Protein AF-A0A2H6N388-F1 (afdb_monomer_lite)

Secondary structure (DSSP, 8-state):
--HHHHHHHHT-GGGHHHHHHHHHHHHHHSTTT-GGGHHHHHHHHHHHHHTT-S-HHHHHHHHHHHHHHHTTS-HHHHHHHHHHHHHHHHHHHHHHHHSPP-HHHHHHHHHHH-

pLDDT: mean 94.62, std 5.06, range [66.75, 98.75]

Sequence (114 aa):
NVLPLVLQALGNPELSISSVSTLKKICRECKYDLPPYAANIVAVSQEVLMKQIHKTSQCMWLMQALGFLLSALQVEEILKNLHSLITPYIQQLEKLADETPNPSNKLAIIHILG

Structure (mmCIF, N/CA/C/O backbone):
data_AF-A0A2H6N388-F1
#
_entry.id   AF-A0A2H6N388-F1
#
loop_
_atom_site.group_PDB
_atom_site.id
_atom_site.type_symbol
_atom_site.label_atom_id
_atom_site.label_alt_id
_atom_site.label_comp_id
_atom_site.label_asym_id
_atom_site.label_entity_id
_atom_site.label_seq_id
_atom_site.pdbx_PDB_ins_code
_atom_site.Cartn_x
_atom_site.Cartn_y
_atom_site.Cartn_z
_atom_site.occupancy
_atom_site.B_iso_or_equiv
_atom_site.auth_seq_id
_atom_site.auth_comp_id
_atom_site.auth_asym_id
_atom_site.auth_atom_id
_atom_site.pdbx_PDB_model_num
ATOM 1 N N . ASN A 1 1 ? 19.813 1.716 -8.972 1.00 66.75 1 ASN A N 1
ATOM 2 C CA . ASN A 1 1 ? 18.338 1.767 -8.891 1.00 66.75 1 ASN A CA 1
ATOM 3 C C . ASN A 1 1 ? 17.957 2.023 -7.433 1.00 66.75 1 ASN A C 1
ATOM 5 O O . ASN A 1 1 ? 18.470 1.310 -6.581 1.00 66.75 1 ASN A O 1
ATOM 9 N N . VAL A 1 2 ? 17.177 3.066 -7.126 1.00 91.62 2 VAL A N 1
ATOM 10 C CA . VAL A 1 2 ? 16.915 3.533 -5.739 1.00 91.62 2 VAL A CA 1
ATOM 11 C C . VAL A 1 2 ? 15.742 2.818 -5.058 1.00 91.62 2 VAL A C 1
ATOM 13 O O . VAL A 1 2 ? 15.600 2.883 -3.840 1.00 91.62 2 VAL A O 1
ATOM 16 N N . LEU A 1 3 ? 14.914 2.118 -5.839 1.00 95.50 3 LEU A N 1
ATOM 17 C CA . LEU A 1 3 ? 13.663 1.520 -5.377 1.00 95.50 3 LEU A CA 1
ATOM 18 C C . LEU A 1 3 ? 13.818 0.553 -4.183 1.00 95.50 3 LEU A C 1
ATOM 20 O O . LEU A 1 3 ? 13.042 0.701 -3.241 1.00 95.50 3 LEU A O 1
ATOM 24 N N . PRO A 1 4 ? 14.804 -0.371 -4.132 1.00 96.62 4 PRO A N 1
ATOM 25 C CA . PRO A 1 4 ? 14.943 -1.282 -2.991 1.00 96.62 4 PRO A CA 1
ATOM 26 C C . PRO A 1 4 ? 15.152 -0.559 -1.654 1.00 96.62 4 PRO A C 1
ATOM 28 O O . PRO A 1 4 ? 14.565 -0.948 -0.650 1.00 96.62 4 PRO A O 1
ATOM 31 N N . LEU A 1 5 ? 15.928 0.532 -1.652 1.00 97.50 5 LEU A N 1
ATOM 32 C CA . LEU A 1 5 ? 16.177 1.337 -0.452 1.00 97.50 5 LEU A CA 1
ATOM 33 C C . LEU A 1 5 ? 14.905 2.050 0.018 1.00 97.50 5 LEU A C 1
ATOM 35 O O . LEU A 1 5 ? 14.630 2.105 1.213 1.00 97.50 5 LEU A O 1
ATOM 39 N N . VAL A 1 6 ? 14.108 2.567 -0.923 1.00 98.19 6 VAL A N 1
ATOM 40 C CA . VAL A 1 6 ? 12.827 3.218 -0.612 1.00 98.19 6 VAL A CA 1
ATOM 41 C C . VAL A 1 6 ? 11.832 2.210 -0.036 1.00 98.19 6 VAL A C 1
ATOM 43 O O . VAL A 1 6 ? 11.175 2.516 0.956 1.00 98.19 6 VAL A O 1
ATOM 46 N N . LEU A 1 7 ? 11.748 1.005 -0.611 1.00 97.88 7 LEU A N 1
ATOM 47 C CA . LEU A 1 7 ? 10.867 -0.056 -0.114 1.00 97.88 7 LEU A CA 1
ATOM 48 C C . LEU A 1 7 ? 11.291 -0.552 1.273 1.00 97.88 7 LEU A C 1
ATOM 50 O O . LEU A 1 7 ? 10.439 -0.724 2.138 1.00 97.88 7 LEU A O 1
ATOM 54 N N . GLN A 1 8 ? 12.593 -0.698 1.526 1.00 97.50 8 GLN A N 1
ATOM 55 C CA . GLN A 1 8 ? 13.100 -1.028 2.859 1.00 97.50 8 GLN A CA 1
ATOM 56 C C . GLN A 1 8 ? 12.764 0.070 3.883 1.00 97.50 8 GLN A C 1
ATOM 58 O O . GLN A 1 8 ? 12.317 -0.227 4.989 1.00 97.50 8 GLN A O 1
ATOM 63 N N . ALA A 1 9 ? 12.937 1.344 3.514 1.00 97.88 9 ALA A N 1
ATOM 64 C CA . ALA A 1 9 ? 12.624 2.481 4.380 1.00 97.88 9 ALA A CA 1
ATOM 65 C C . ALA A 1 9 ? 11.119 2.638 4.662 1.00 97.88 9 ALA A C 1
ATOM 67 O O . ALA A 1 9 ? 10.750 3.278 5.647 1.00 97.88 9 ALA A O 1
ATOM 68 N N . LEU A 1 10 ? 10.246 2.056 3.832 1.00 97.75 10 LEU A N 1
ATOM 69 C CA . LEU A 1 10 ? 8.794 2.077 4.028 1.00 97.75 10 LEU A CA 1
ATOM 70 C C . LEU A 1 10 ? 8.376 1.355 5.320 1.00 97.75 10 LEU A C 1
ATOM 72 O O . LEU A 1 10 ? 7.411 1.747 5.965 1.00 97.75 10 LEU A O 1
ATOM 76 N N . GLY A 1 11 ? 9.147 0.352 5.748 1.00 96.88 11 GLY A N 1
ATOM 77 C CA . GLY A 1 11 ? 8.926 -0.351 7.013 1.00 96.88 11 GLY A CA 1
ATOM 78 C C . GLY A 1 11 ? 9.352 0.424 8.266 1.00 96.88 11 GLY A C 1
ATOM 79 O O . GLY A 1 11 ? 9.107 -0.052 9.372 1.00 96.88 11 GLY A O 1
ATOM 80 N N . ASN A 1 12 ? 9.989 1.594 8.128 1.00 97.31 12 ASN A N 1
ATOM 81 C CA . ASN A 1 12 ? 10.449 2.394 9.262 1.00 97.31 12 ASN A CA 1
ATOM 82 C C . ASN A 1 12 ? 9.488 3.578 9.533 1.00 97.31 12 ASN A C 1
ATOM 84 O O . ASN A 1 12 ? 9.399 4.488 8.701 1.00 97.31 12 ASN A O 1
ATOM 88 N N . PRO A 1 13 ? 8.803 3.627 10.696 1.00 96.31 13 PRO A N 1
ATOM 89 C CA . PRO A 1 13 ? 7.882 4.716 11.027 1.00 96.31 13 PRO A CA 1
ATOM 90 C C . PRO A 1 13 ? 8.570 6.087 11.133 1.00 96.31 13 PRO A C 1
ATOM 92 O O . PRO A 1 13 ? 7.954 7.097 10.793 1.00 96.31 13 PRO A O 1
ATOM 95 N N . GLU A 1 14 ? 9.850 6.145 11.519 1.00 97.69 14 GLU A N 1
ATOM 96 C CA . GLU A 1 14 ? 10.625 7.395 11.596 1.00 97.69 14 GLU A CA 1
ATOM 97 C C . GLU A 1 14 ? 10.877 8.008 10.212 1.00 97.69 14 GLU A C 1
ATOM 99 O O . GLU A 1 14 ? 11.037 9.221 10.076 1.00 97.69 14 GLU A O 1
ATOM 104 N N . LEU A 1 15 ? 10.859 7.179 9.164 1.00 98.00 15 LEU A N 1
ATOM 105 C CA . LEU A 1 15 ? 11.054 7.593 7.775 1.00 98.00 15 LEU A CA 1
ATOM 106 C C . LEU A 1 15 ? 9.737 7.705 6.997 1.00 98.00 15 LEU A C 1
ATOM 108 O O . LEU A 1 15 ? 9.767 7.975 5.802 1.00 98.00 15 LEU A O 1
ATOM 112 N N . SER A 1 16 ? 8.582 7.547 7.651 1.00 97.81 16 SER A N 1
ATOM 113 C CA . SER A 1 16 ? 7.261 7.465 7.008 1.00 97.81 16 SER A CA 1
ATOM 114 C C . SER A 1 16 ? 6.999 8.569 5.971 1.00 97.81 16 SER A C 1
ATOM 116 O O . SER A 1 16 ? 6.633 8.288 4.831 1.00 97.81 16 SER A O 1
ATOM 118 N N . ILE A 1 17 ? 7.226 9.840 6.320 1.00 98.12 17 ILE A N 1
ATOM 119 C CA . ILE A 1 17 ? 6.978 10.963 5.400 1.00 98.12 17 ILE A CA 1
ATOM 120 C C . ILE A 1 17 ? 7.921 10.906 4.192 1.00 98.12 17 ILE A C 1
ATOM 122 O O . ILE A 1 17 ? 7.481 11.082 3.051 1.00 98.12 17 ILE A O 1
ATOM 126 N N . SER A 1 18 ? 9.217 10.691 4.422 1.00 98.06 18 SER A N 1
ATOM 127 C CA . SER A 1 18 ? 10.229 10.736 3.366 1.00 98.06 18 SER A CA 1
ATOM 128 C C . SER A 1 18 ? 10.134 9.522 2.442 1.00 98.06 18 SER A C 1
ATOM 130 O O . SER A 1 18 ? 10.166 9.699 1.223 1.00 98.06 18 SER A O 1
ATOM 132 N N . SER A 1 19 ? 9.937 8.317 2.980 1.00 98.25 19 SER A N 1
ATOM 133 C CA . SER A 1 19 ? 9.813 7.082 2.199 1.00 98.25 19 SER A CA 1
ATOM 134 C C . SER A 1 19 ? 8.532 7.068 1.362 1.00 98.25 19 SER A C 1
ATOM 136 O O . SER A 1 19 ? 8.607 6.883 0.147 1.00 98.25 19 SER A O 1
ATOM 138 N N . VAL A 1 20 ? 7.373 7.377 1.955 1.00 98.56 20 VAL A N 1
ATOM 139 C CA . VAL A 1 20 ? 6.082 7.374 1.245 1.00 98.56 20 VAL A CA 1
ATOM 140 C C . VAL A 1 20 ? 6.025 8.463 0.174 1.00 98.56 20 VAL A C 1
ATOM 142 O O . VAL A 1 20 ? 5.600 8.204 -0.953 1.00 98.56 20 VAL A O 1
ATOM 145 N N . SER A 1 21 ? 6.470 9.688 0.480 1.00 98.25 21 SER A N 1
ATOM 146 C CA . SER A 1 21 ? 6.465 10.774 -0.514 1.00 98.25 21 SER A CA 1
ATOM 147 C C . SER A 1 21 ? 7.425 10.500 -1.676 1.00 98.25 21 SER A C 1
ATOM 149 O O . SER A 1 21 ? 7.100 10.817 -2.824 1.00 98.25 21 SER A O 1
ATOM 151 N N . THR A 1 22 ? 8.571 9.868 -1.407 1.00 98.56 22 THR A N 1
ATOM 152 C CA . THR A 1 22 ? 9.523 9.444 -2.442 1.00 98.56 22 THR A CA 1
ATOM 153 C C . THR A 1 22 ? 8.939 8.328 -3.299 1.00 98.56 22 THR A C 1
ATOM 155 O O . THR A 1 22 ? 8.958 8.440 -4.525 1.00 98.56 22 THR A O 1
ATOM 158 N N . LEU A 1 23 ? 8.346 7.299 -2.684 1.00 98.69 23 LEU A N 1
ATOM 159 C CA . LEU A 1 23 ? 7.684 6.213 -3.407 1.00 98.69 23 LEU A CA 1
ATOM 160 C C . LEU A 1 23 ? 6.556 6.742 -4.297 1.00 98.69 23 LEU A C 1
ATOM 162 O O . LEU A 1 23 ? 6.473 6.368 -5.464 1.00 98.69 23 LEU A O 1
ATOM 166 N N . LYS A 1 24 ? 5.739 7.671 -3.790 1.00 98.75 24 LYS A N 1
ATOM 167 C CA . LYS A 1 24 ? 4.683 8.331 -4.567 1.00 98.75 24 LYS A CA 1
ATOM 168 C C . LYS A 1 24 ? 5.233 9.074 -5.783 1.00 98.75 24 LYS A C 1
ATOM 170 O O . LYS A 1 24 ? 4.647 8.969 -6.858 1.00 98.75 24 LYS A O 1
ATOM 175 N N . LYS A 1 25 ? 6.342 9.812 -5.641 1.00 98.50 25 LYS A N 1
ATOM 176 C CA . LYS A 1 25 ? 6.998 10.487 -6.776 1.00 98.50 25 LYS A CA 1
ATOM 177 C C . LYS A 1 25 ? 7.499 9.473 -7.801 1.00 98.50 25 LYS A C 1
ATOM 179 O O . LYS A 1 25 ? 7.171 9.613 -8.969 1.00 98.50 25 LYS A O 1
ATOM 184 N N . ILE A 1 26 ? 8.207 8.429 -7.368 1.00 98.44 26 ILE A N 1
ATOM 185 C CA . ILE A 1 26 ? 8.689 7.362 -8.259 1.00 98.44 26 ILE A CA 1
ATOM 186 C C . ILE A 1 26 ? 7.517 6.723 -9.013 1.00 98.44 26 ILE A C 1
ATOM 188 O O . ILE A 1 26 ? 7.555 6.636 -10.236 1.00 98.44 26 ILE A O 1
ATOM 192 N N . CYS A 1 27 ? 6.446 6.350 -8.306 1.00 98.38 27 CYS A N 1
ATOM 193 C CA . CYS A 1 27 ? 5.262 5.757 -8.923 1.00 98.38 27 CYS A CA 1
ATOM 194 C C . CYS A 1 27 ? 4.594 6.697 -9.925 1.00 98.38 27 CYS A C 1
ATOM 196 O O . CYS A 1 27 ? 4.095 6.230 -10.936 1.00 98.38 27 CYS A O 1
ATOM 198 N N . ARG A 1 28 ? 4.590 8.010 -9.680 1.00 98.50 28 ARG A N 1
ATOM 199 C CA . ARG A 1 28 ? 3.994 8.987 -10.596 1.00 98.50 28 ARG A CA 1
ATOM 200 C C . ARG A 1 28 ? 4.839 9.215 -11.849 1.00 98.50 28 ARG A C 1
ATOM 202 O O . ARG A 1 28 ? 4.294 9.193 -12.947 1.00 98.50 28 ARG A O 1
ATOM 209 N N . GLU A 1 29 ? 6.136 9.457 -11.677 1.00 98.12 29 GLU A N 1
ATOM 210 C CA . GLU A 1 29 ? 7.029 9.864 -12.771 1.00 98.12 29 GLU A CA 1
ATOM 211 C C . GLU A 1 29 ? 7.500 8.675 -13.621 1.00 98.12 29 GLU A C 1
ATOM 213 O O . GLU A 1 29 ? 7.727 8.828 -14.816 1.00 98.12 29 GLU A O 1
ATOM 218 N N . CYS A 1 30 ? 7.620 7.482 -13.029 1.00 97.38 30 CYS A N 1
ATOM 219 C CA . CYS A 1 30 ? 8.208 6.308 -13.682 1.00 97.38 30 CYS A CA 1
ATOM 220 C C . CYS A 1 30 ? 7.192 5.187 -13.946 1.00 97.38 30 CYS A C 1
ATOM 222 O O . CYS A 1 30 ? 7.596 4.055 -14.190 1.00 97.38 30 CYS A O 1
ATOM 224 N N . LYS A 1 31 ? 5.877 5.448 -13.878 1.00 96.38 31 LYS A N 1
ATOM 225 C CA . LYS A 1 31 ? 4.837 4.394 -13.903 1.00 96.38 31 LYS A CA 1
ATOM 226 C C . LYS A 1 31 ? 4.967 3.371 -15.036 1.00 96.38 31 LYS A C 1
ATOM 228 O O . LYS A 1 31 ? 4.670 2.207 -14.808 1.00 96.38 31 LYS A O 1
ATOM 233 N N . TYR A 1 32 ? 5.435 3.774 -16.216 1.00 97.50 32 TYR A N 1
ATOM 234 C CA . TYR A 1 32 ? 5.582 2.878 -17.370 1.00 97.50 32 TYR A CA 1
ATOM 235 C C . TYR A 1 32 ? 6.826 1.976 -17.302 1.00 97.50 32 TYR A C 1
ATOM 237 O O . TYR A 1 32 ? 6.843 0.928 -17.938 1.00 97.50 32 TYR A O 1
ATOM 245 N N . ASP A 1 33 ? 7.820 2.328 -16.481 1.00 97.38 33 ASP A N 1
ATOM 246 C CA . ASP A 1 33 ? 9.035 1.532 -16.247 1.00 97.38 33 ASP A CA 1
ATOM 247 C C . ASP A 1 33 ? 8.923 0.640 -14.998 1.00 97.38 33 ASP A C 1
ATOM 249 O O . ASP A 1 33 ? 9.767 -0.220 -14.739 1.00 97.38 33 ASP A O 1
ATOM 253 N N . LEU A 1 34 ? 7.879 0.849 -14.191 1.00 97.50 34 LEU A N 1
ATOM 254 C CA . LEU A 1 34 ? 7.625 0.117 -12.955 1.00 97.50 34 LEU A CA 1
ATOM 255 C C . LEU A 1 34 ? 6.889 -1.233 -13.065 1.00 97.50 34 LEU A C 1
ATOM 257 O O . LEU A 1 34 ? 6.938 -1.943 -12.056 1.00 97.50 34 LEU A O 1
ATOM 261 N N . PRO A 1 35 ? 6.261 -1.665 -14.186 1.00 97.12 35 PRO A N 1
ATOM 262 C CA . PRO A 1 35 ? 5.578 -2.961 -14.236 1.00 97.12 35 PRO A CA 1
ATOM 263 C C . PRO A 1 35 ? 6.420 -4.156 -13.749 1.00 97.12 35 PRO A C 1
ATOM 265 O O . PRO A 1 35 ? 5.906 -4.931 -12.940 1.00 97.12 35 PRO A O 1
ATOM 268 N N . PRO A 1 36 ? 7.728 -4.279 -14.076 1.00 96.81 36 PRO A N 1
ATOM 269 C CA . PRO A 1 36 ? 8.567 -5.367 -13.557 1.00 96.81 36 PRO A CA 1
ATOM 270 C C . PRO A 1 36 ? 8.709 -5.396 -12.026 1.00 96.81 36 PRO A C 1
ATOM 272 O O . PRO A 1 36 ? 9.068 -6.422 -11.453 1.00 96.81 36 PRO A O 1
ATOM 275 N N . TYR A 1 37 ? 8.446 -4.274 -11.351 1.00 97.19 37 TYR A N 1
ATOM 276 C CA . TYR A 1 37 ? 8.567 -4.119 -9.901 1.00 97.19 37 TYR A CA 1
ATOM 277 C C . TYR A 1 37 ? 7.212 -4.077 -9.185 1.00 97.19 37 TYR A C 1
ATOM 279 O O . TYR A 1 37 ? 7.180 -4.058 -7.952 1.00 97.19 37 TYR A O 1
ATOM 287 N N . ALA A 1 38 ? 6.100 -4.065 -9.926 1.00 96.56 38 ALA A N 1
ATOM 288 C CA . ALA A 1 38 ? 4.781 -3.774 -9.380 1.00 96.56 38 ALA A CA 1
ATOM 289 C C . ALA A 1 38 ? 4.368 -4.754 -8.278 1.00 96.56 38 ALA A C 1
ATOM 291 O O . ALA A 1 38 ? 3.944 -4.322 -7.208 1.00 96.56 38 ALA A O 1
ATOM 292 N N . ALA A 1 39 ? 4.582 -6.055 -8.491 1.00 95.19 39 ALA A N 1
ATOM 293 C CA . ALA A 1 39 ? 4.264 -7.083 -7.502 1.00 95.19 39 ALA A CA 1
ATOM 294 C C . ALA A 1 39 ? 4.986 -6.853 -6.162 1.00 95.19 39 ALA A C 1
ATOM 296 O O . ALA A 1 39 ? 4.373 -6.955 -5.102 1.00 95.19 39 ALA A O 1
ATOM 297 N N . ASN A 1 40 ? 6.270 -6.481 -6.202 1.00 96.94 40 ASN A N 1
ATOM 298 C CA . ASN A 1 40 ? 7.051 -6.222 -4.993 1.00 96.94 40 ASN A CA 1
ATOM 299 C C . ASN A 1 40 ? 6.612 -4.925 -4.293 1.00 96.94 40 ASN A C 1
ATOM 301 O O . ASN A 1 40 ? 6.486 -4.894 -3.072 1.00 96.94 40 ASN A O 1
ATOM 305 N N . ILE A 1 41 ? 6.336 -3.861 -5.058 1.00 98.00 41 ILE A N 1
ATOM 306 C CA . ILE A 1 41 ? 5.842 -2.594 -4.496 1.00 98.00 41 ILE A CA 1
ATOM 307 C C . ILE A 1 41 ? 4.489 -2.809 -3.808 1.00 98.00 41 ILE A C 1
ATOM 309 O O . ILE A 1 41 ? 4.305 -2.344 -2.682 1.00 98.00 41 ILE A O 1
ATOM 313 N N . VAL A 1 42 ? 3.560 -3.526 -4.452 1.00 97.62 42 VAL A N 1
ATOM 314 C CA . VAL A 1 42 ? 2.240 -3.844 -3.886 1.00 97.62 42 VAL A CA 1
ATOM 315 C C . VAL A 1 42 ? 2.390 -4.663 -2.607 1.00 97.62 42 VAL A C 1
ATOM 317 O O . VAL A 1 42 ? 1.825 -4.273 -1.588 1.00 97.62 42 VAL A O 1
ATOM 320 N N . ALA A 1 43 ? 3.194 -5.731 -2.625 1.00 96.44 43 ALA A N 1
ATOM 321 C CA . ALA A 1 43 ? 3.379 -6.609 -1.471 1.00 96.44 43 ALA A CA 1
ATOM 322 C C . ALA A 1 43 ? 3.928 -5.862 -0.242 1.00 96.44 43 ALA A C 1
ATOM 324 O O . ALA A 1 43 ? 3.340 -5.931 0.838 1.00 96.44 43 ALA A O 1
ATOM 325 N N . VAL A 1 44 ? 5.005 -5.085 -0.410 1.00 97.75 44 VAL A N 1
ATOM 326 C CA . VAL A 1 44 ? 5.590 -4.295 0.688 1.00 97.75 44 VAL A CA 1
ATOM 327 C C . VAL A 1 44 ? 4.602 -3.236 1.186 1.00 97.75 44 VAL A C 1
ATOM 329 O O . VAL A 1 44 ? 4.455 -3.038 2.390 1.00 97.75 44 VAL A O 1
ATOM 332 N N . SER A 1 45 ? 3.882 -2.572 0.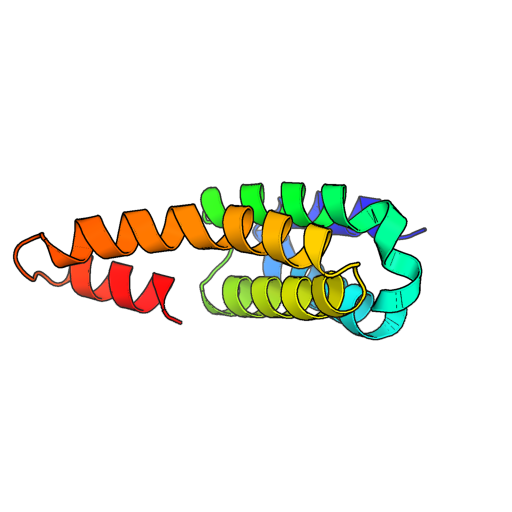277 1.00 97.62 45 SER A N 1
ATOM 333 C CA . SER A 1 45 ? 2.897 -1.551 0.658 1.00 97.62 45 SER A CA 1
ATOM 334 C C . SER A 1 45 ? 1.734 -2.147 1.453 1.00 97.62 45 SER A C 1
ATOM 336 O O . SER A 1 45 ? 1.322 -1.558 2.449 1.00 97.62 45 SER A O 1
ATOM 338 N N . GLN A 1 46 ? 1.233 -3.322 1.059 1.00 95.50 46 GLN A N 1
ATOM 339 C CA . GLN A 1 46 ? 0.192 -4.048 1.793 1.00 95.50 46 GLN A CA 1
ATOM 340 C C . GLN A 1 46 ? 0.639 -4.411 3.206 1.00 95.50 46 GLN A C 1
ATOM 342 O O . GLN A 1 46 ? -0.091 -4.168 4.165 1.00 95.50 46 GLN A O 1
ATOM 347 N N . GLU A 1 47 ? 1.849 -4.949 3.345 1.00 95.50 47 GLU A N 1
ATOM 348 C CA . GLU A 1 47 ? 2.396 -5.323 4.645 1.00 95.50 47 GLU A CA 1
ATOM 349 C C . GLU A 1 47 ? 2.488 -4.114 5.589 1.00 95.50 47 GLU A C 1
ATOM 351 O O . GLU A 1 47 ? 2.057 -4.180 6.742 1.00 95.50 47 GLU A O 1
ATOM 356 N N . VAL A 1 48 ? 3.006 -2.989 5.091 1.00 95.81 48 VAL A N 1
ATOM 357 C CA . VAL A 1 48 ? 3.149 -1.738 5.852 1.00 95.81 48 VAL A CA 1
ATOM 358 C C . VAL A 1 48 ? 1.788 -1.161 6.256 1.00 95.81 48 VAL A C 1
ATOM 360 O O . VAL A 1 48 ? 1.622 -0.713 7.395 1.00 95.81 48 VAL A O 1
ATOM 363 N N . LEU A 1 49 ? 0.809 -1.198 5.347 1.00 93.44 49 LEU A N 1
ATOM 364 C CA . LEU A 1 49 ? -0.560 -0.751 5.593 1.00 93.44 49 LEU A CA 1
ATOM 365 C C . LEU A 1 49 ? -1.259 -1.601 6.666 1.00 93.44 49 LEU A C 1
ATOM 367 O O . LEU A 1 49 ? -1.852 -1.052 7.594 1.00 93.44 49 LEU A O 1
ATOM 371 N N . MET A 1 50 ? -1.141 -2.929 6.586 1.00 90.62 50 MET A N 1
ATOM 372 C CA . MET A 1 50 ? -1.715 -3.853 7.572 1.00 90.62 50 MET A CA 1
ATOM 373 C C . MET A 1 50 ? -1.089 -3.695 8.959 1.00 90.62 50 MET A C 1
ATOM 375 O O . MET A 1 50 ? -1.786 -3.778 9.968 1.00 90.62 50 MET A O 1
ATOM 379 N N . LYS A 1 51 ? 0.224 -3.450 9.020 1.00 92.38 51 LYS A N 1
ATOM 380 C CA . LYS A 1 51 ? 0.957 -3.234 10.276 1.00 92.38 51 LYS A CA 1
ATOM 381 C C . LYS A 1 51 ? 0.702 -1.862 10.910 1.00 92.38 51 LYS A C 1
ATOM 383 O O . LYS A 1 51 ? 1.234 -1.605 11.985 1.00 92.38 51 LYS A O 1
ATOM 388 N N . GLN A 1 52 ? -0.071 -0.984 10.261 1.00 88.38 52 GLN A N 1
ATOM 389 C CA . GLN A 1 52 ? -0.368 0.376 10.730 1.00 88.38 52 GLN A CA 1
ATOM 390 C C . GLN A 1 52 ? 0.896 1.180 11.096 1.00 88.38 52 GLN A C 1
ATOM 392 O O . GLN A 1 52 ? 0.921 1.941 12.060 1.00 88.38 52 GLN A O 1
ATOM 397 N N . ILE A 1 53 ? 1.966 1.024 10.307 1.00 93.00 53 ILE A N 1
ATOM 398 C CA . ILE A 1 53 ? 3.261 1.695 10.545 1.00 93.00 53 ILE A CA 1
ATOM 399 C C . ILE A 1 53 ? 3.148 3.215 10.339 1.00 93.00 53 ILE A C 1
ATOM 401 O O . ILE A 1 53 ? 3.925 4.000 10.883 1.00 93.00 53 ILE A O 1
ATOM 405 N N . HIS A 1 54 ? 2.200 3.646 9.512 1.00 95.62 54 HIS A N 1
ATOM 406 C CA . HIS A 1 54 ? 2.051 5.024 9.065 1.00 95.62 54 HIS A CA 1
ATOM 407 C C . HIS A 1 54 ? 0.770 5.662 9.604 1.00 95.62 54 HIS A C 1
ATOM 409 O O . HIS A 1 54 ? -0.232 4.990 9.835 1.00 95.62 54 HIS A O 1
ATOM 415 N N . LYS A 1 55 ? 0.782 6.991 9.762 1.00 93.44 55 LYS A N 1
ATOM 416 C CA . LYS A 1 55 ? -0.439 7.747 10.077 1.00 93.44 55 LYS A CA 1
ATOM 417 C C . LYS A 1 55 ? -1.355 7.803 8.851 1.00 93.44 55 LYS A C 1
ATOM 419 O O . LYS A 1 55 ? -0.887 7.699 7.717 1.00 93.44 55 LYS A O 1
ATOM 424 N N . THR A 1 56 ? -2.643 8.077 9.076 1.00 90.88 56 THR A N 1
ATOM 425 C CA . THR A 1 56 ? -3.687 8.127 8.034 1.00 90.88 56 THR A CA 1
ATOM 426 C C . THR A 1 56 ? -3.270 8.930 6.797 1.00 90.88 56 THR A C 1
ATOM 428 O O . THR A 1 56 ? -3.424 8.458 5.676 1.00 90.88 56 THR A O 1
ATOM 431 N N . SER A 1 57 ? -2.676 10.117 6.969 1.00 93.44 57 SER A N 1
ATOM 432 C CA . SER A 1 57 ? -2.268 10.960 5.837 1.00 93.44 57 SER A CA 1
ATOM 433 C C . SER A 1 57 ? -1.194 10.313 4.957 1.00 93.44 57 SER A C 1
ATOM 435 O O . SER A 1 57 ? -1.255 10.436 3.734 1.00 93.44 57 SER A O 1
ATOM 437 N N . GLN A 1 58 ? -0.244 9.581 5.544 1.00 96.25 58 GLN A N 1
ATOM 438 C CA . GLN A 1 58 ? 0.754 8.827 4.788 1.00 96.25 58 GLN A CA 1
ATOM 439 C C . GLN A 1 58 ? 0.163 7.553 4.173 1.00 96.25 58 GLN A C 1
ATOM 441 O O . GLN A 1 58 ? 0.506 7.239 3.037 1.00 96.25 58 GLN A O 1
ATOM 446 N N . CYS A 1 59 ? -0.781 6.874 4.833 1.00 95.19 59 CYS A N 1
ATOM 447 C CA . CYS A 1 59 ? -1.527 5.776 4.205 1.00 95.19 59 CYS A CA 1
ATOM 448 C C . CYS A 1 59 ? -2.251 6.252 2.935 1.00 95.19 59 CYS A C 1
ATOM 450 O O . CYS A 1 59 ? -2.136 5.618 1.889 1.00 95.19 59 CYS A O 1
ATOM 452 N N . MET A 1 60 ? -2.890 7.427 2.970 1.00 94.31 60 MET A N 1
ATOM 453 C CA . MET A 1 60 ? -3.533 8.019 1.788 1.00 94.31 60 MET A CA 1
ATOM 454 C C . MET A 1 60 ? -2.534 8.327 0.666 1.00 94.31 60 MET A C 1
ATOM 456 O O . MET A 1 60 ? -2.826 8.120 -0.512 1.00 94.31 60 MET A O 1
ATOM 460 N N . TRP A 1 61 ? -1.329 8.796 0.996 1.00 97.62 61 TRP A N 1
ATOM 461 C CA . TRP A 1 61 ? -0.280 9.012 -0.006 1.00 97.62 61 TRP A CA 1
ATOM 462 C C . TRP A 1 61 ? 0.247 7.705 -0.597 1.00 97.62 61 TRP A C 1
ATOM 464 O O . TRP A 1 61 ? 0.547 7.665 -1.791 1.00 97.62 61 TRP A O 1
ATOM 474 N N . LEU A 1 62 ? 0.336 6.650 0.213 1.00 97.75 62 LEU A N 1
ATOM 475 C CA . LEU A 1 62 ? 0.730 5.322 -0.238 1.00 97.75 62 LEU A CA 1
ATOM 476 C C . LEU A 1 62 ? -0.327 4.729 -1.181 1.00 97.75 62 LEU A C 1
ATOM 478 O O . LEU A 1 62 ? 0.022 4.252 -2.257 1.00 97.75 62 LEU A O 1
ATOM 482 N N . MET A 1 63 ? -1.615 4.875 -0.860 1.00 96.56 63 MET A N 1
ATOM 483 C CA . MET A 1 63 ? -2.713 4.486 -1.753 1.00 96.56 63 MET A CA 1
ATOM 484 C C . MET A 1 63 ? -2.681 5.254 -3.083 1.00 96.56 63 MET A C 1
ATOM 486 O O . MET A 1 63 ? -2.897 4.669 -4.141 1.00 96.56 63 MET A O 1
ATOM 490 N N . GLN A 1 64 ? -2.326 6.544 -3.072 1.00 97.94 64 GLN A N 1
ATOM 491 C CA . GLN A 1 64 ? -2.116 7.310 -4.309 1.00 97.94 64 GLN A CA 1
ATOM 492 C C . GLN A 1 64 ? -0.914 6.802 -5.119 1.00 97.94 64 GLN A C 1
ATOM 494 O O . GLN A 1 64 ? -0.987 6.747 -6.346 1.00 97.94 64 GLN A O 1
ATOM 499 N N . ALA A 1 65 ? 0.186 6.425 -4.457 1.00 98.50 65 ALA A N 1
ATOM 500 C CA . ALA A 1 65 ? 1.343 5.823 -5.118 1.00 98.50 65 ALA A CA 1
ATOM 501 C C . ALA A 1 65 ? 0.954 4.51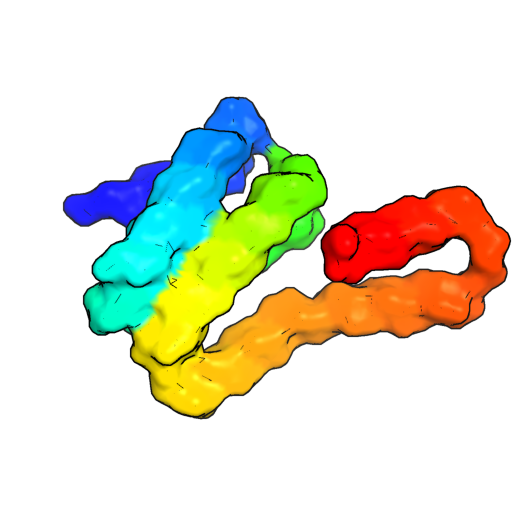8 -5.831 1.00 98.50 65 ALA A C 1
ATOM 503 O O . ALA A 1 65 ? 1.266 4.343 -7.009 1.00 98.50 65 ALA A O 1
ATOM 504 N N . LEU A 1 66 ? 0.199 3.654 -5.145 1.00 98.31 66 LEU A N 1
ATOM 505 C CA . LEU A 1 66 ? -0.337 2.418 -5.710 1.00 98.31 66 LEU A CA 1
ATOM 506 C C . LEU A 1 66 ? -1.285 2.697 -6.882 1.00 98.31 66 LEU A C 1
ATOM 508 O O . LEU A 1 66 ? -1.180 2.037 -7.908 1.00 98.31 66 LEU A O 1
ATOM 512 N N . GLY A 1 67 ? -2.137 3.721 -6.796 1.00 98.06 67 GLY A N 1
ATOM 513 C CA . GLY A 1 67 ? -2.979 4.144 -7.919 1.00 98.06 67 GLY A CA 1
ATOM 514 C C . GLY A 1 67 ? -2.173 4.501 -9.175 1.00 98.06 67 GLY A C 1
ATOM 515 O O . GLY A 1 67 ? -2.503 4.042 -10.269 1.00 98.06 67 GLY A O 1
ATOM 516 N N . PHE A 1 68 ? -1.078 5.261 -9.033 1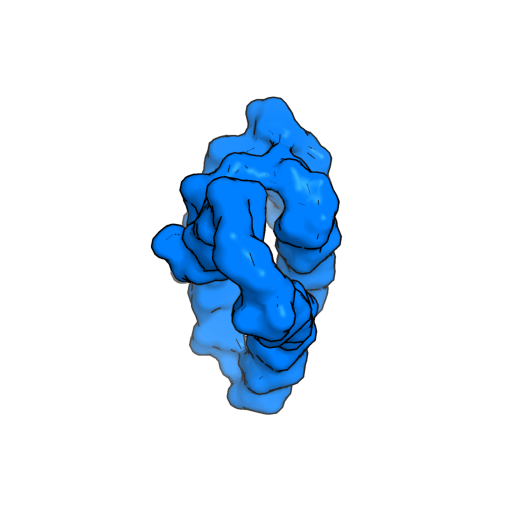.00 98.56 68 PHE A N 1
ATOM 517 C CA . PHE A 1 68 ? -0.192 5.559 -10.164 1.00 98.56 68 PHE A CA 1
ATOM 518 C C . PHE A 1 68 ? 0.460 4.301 -10.740 1.00 98.56 68 PHE A C 1
ATOM 520 O O . PHE A 1 68 ? 0.456 4.131 -11.959 1.00 98.56 68 PHE A O 1
ATOM 527 N N . LEU A 1 69 ? 0.973 3.421 -9.877 1.00 98.44 69 LEU A N 1
ATOM 528 C CA . LEU A 1 69 ? 1.607 2.167 -10.278 1.00 98.44 69 LEU A CA 1
ATOM 529 C C . LEU A 1 69 ? 0.643 1.274 -11.067 1.00 98.44 69 LEU A C 1
ATOM 531 O O . LEU A 1 69 ? 0.966 0.841 -12.170 1.00 98.44 69 LEU A O 1
ATOM 535 N N . LEU A 1 70 ? -0.546 1.022 -10.515 1.00 98.06 70 LEU A N 1
ATOM 536 C CA . LEU A 1 70 ? -1.531 0.134 -11.128 1.00 98.06 70 LEU A CA 1
ATOM 537 C C . LEU A 1 70 ? -2.036 0.688 -12.462 1.00 98.06 70 LEU A C 1
ATOM 539 O O . LEU A 1 70 ? -2.273 -0.084 -13.380 1.00 98.06 70 LEU A O 1
ATOM 543 N N . SER A 1 71 ? -2.129 2.013 -12.617 1.00 97.81 71 SER A N 1
ATOM 544 C CA . SER A 1 71 ? -2.622 2.637 -13.857 1.00 97.81 71 SER A CA 1
ATOM 545 C C . SER A 1 71 ? -1.809 2.321 -15.123 1.00 97.81 71 SER A C 1
ATOM 547 O O . SER A 1 71 ? -2.268 2.631 -16.219 1.00 97.81 71 SER A O 1
ATOM 549 N N . ALA A 1 72 ? -0.609 1.748 -14.983 1.00 97.38 72 ALA A N 1
ATOM 550 C CA . ALA A 1 72 ? 0.268 1.368 -16.089 1.00 97.38 72 ALA A CA 1
ATOM 551 C C . ALA A 1 72 ? 0.330 -0.153 -16.343 1.00 97.38 72 ALA A C 1
ATOM 553 O O . ALA A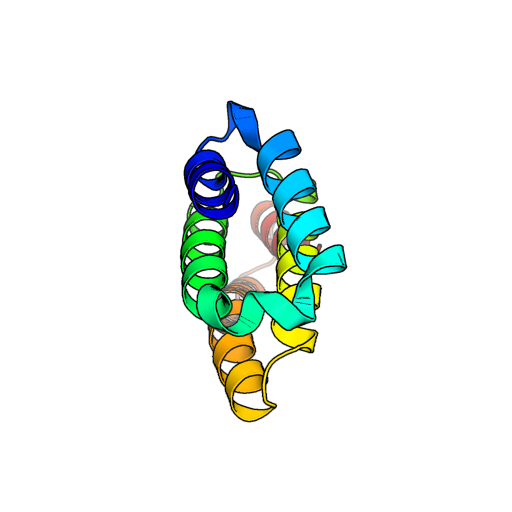 1 72 ? 1.083 -0.585 -17.213 1.00 97.38 72 ALA A O 1
ATOM 554 N N . LEU A 1 73 ? -0.423 -0.963 -15.591 1.00 97.56 73 LEU A N 1
ATOM 555 C CA . LEU A 1 73 ? -0.460 -2.420 -15.753 1.00 97.56 73 LEU A CA 1
ATOM 556 C C . LEU A 1 73 ? -1.539 -2.861 -16.751 1.00 97.56 73 LEU A C 1
ATOM 558 O O . LEU A 1 73 ? -2.420 -2.087 -17.129 1.00 97.56 73 LEU A O 1
ATOM 562 N N . GLN A 1 74 ? -1.493 -4.134 -17.151 1.00 97.31 74 GLN A N 1
ATOM 563 C CA . GLN A 1 74 ? -2.581 -4.754 -17.911 1.00 97.31 74 GLN A CA 1
ATOM 564 C C . GLN A 1 74 ? -3.838 -4.881 -17.042 1.00 97.31 74 GLN A C 1
ATOM 566 O O . GLN A 1 74 ? -3.751 -5.012 -15.820 1.00 97.31 74 GLN A O 1
ATOM 571 N N . VAL A 1 75 ? -5.017 -4.851 -17.667 1.00 96.94 75 VAL A N 1
ATOM 572 C CA . VAL A 1 75 ? -6.315 -4.796 -16.968 1.00 96.94 75 VAL A CA 1
ATOM 573 C C . VAL A 1 75 ? -6.481 -5.955 -15.983 1.00 96.94 75 VAL A C 1
ATOM 575 O O . VAL A 1 75 ? -6.949 -5.761 -14.862 1.00 96.94 75 VAL A O 1
ATOM 578 N N . GLU A 1 76 ? -6.040 -7.148 -16.361 1.00 96.56 76 GLU A N 1
ATOM 579 C CA . GLU A 1 76 ? -6.107 -8.355 -15.541 1.00 96.56 76 GLU A CA 1
ATOM 580 C C . GLU A 1 76 ? -5.253 -8.216 -14.274 1.00 96.56 76 GLU A C 1
ATOM 582 O O . GLU A 1 76 ? -5.673 -8.593 -13.176 1.00 96.56 76 GLU A O 1
ATOM 587 N N . GLU A 1 77 ? -4.065 -7.622 -14.403 1.00 95.50 77 GLU A N 1
ATOM 588 C CA . GLU A 1 77 ? -3.179 -7.350 -13.274 1.00 95.50 77 GLU A CA 1
ATOM 589 C C . GLU A 1 77 ? -3.724 -6.232 -12.389 1.00 95.50 77 GLU A C 1
ATOM 591 O O . GLU A 1 77 ? -3.617 -6.324 -11.164 1.00 95.50 77 GLU A O 1
ATOM 596 N N . ILE A 1 78 ? -4.349 -5.205 -12.975 1.00 97.44 78 ILE A N 1
ATOM 597 C CA . ILE A 1 78 ? -5.031 -4.151 -12.216 1.00 97.44 78 ILE A CA 1
ATOM 598 C C . ILE A 1 78 ? -6.100 -4.777 -11.330 1.00 97.44 78 ILE A C 1
ATOM 600 O O . ILE A 1 78 ? -6.065 -4.582 -10.118 1.00 97.44 78 ILE A O 1
ATOM 604 N N . LEU A 1 79 ? -7.013 -5.562 -11.908 1.00 96.81 79 LEU A N 1
ATOM 605 C CA . LEU A 1 79 ? -8.112 -6.184 -11.170 1.00 96.81 79 LEU A CA 1
ATOM 606 C C . LEU A 1 79 ? -7.600 -7.100 -10.056 1.00 96.81 79 LEU A C 1
ATOM 608 O O . LEU A 1 79 ? -8.070 -7.011 -8.921 1.00 96.81 79 LEU A O 1
ATOM 612 N N . LYS A 1 80 ? -6.590 -7.928 -10.349 1.00 95.50 80 LYS A N 1
ATOM 613 C CA . LYS A 1 80 ? -5.969 -8.819 -9.362 1.00 95.50 80 LYS A CA 1
ATOM 614 C C . LYS A 1 80 ? -5.380 -8.046 -8.179 1.00 95.50 80 LYS A C 1
ATOM 616 O O . LYS A 1 80 ? -5.639 -8.390 -7.024 1.00 95.50 80 LYS A O 1
ATOM 621 N N . ASN A 1 81 ? -4.580 -7.015 -8.450 1.00 95.25 81 ASN A N 1
ATOM 622 C CA . ASN A 1 81 ? -3.931 -6.233 -7.399 1.00 95.25 81 ASN A CA 1
ATOM 623 C C . ASN A 1 81 ? -4.940 -5.374 -6.627 1.00 95.25 81 ASN A C 1
ATOM 625 O O . ASN A 1 81 ? -4.846 -5.283 -5.407 1.00 95.25 81 ASN A O 1
ATOM 629 N N . LEU A 1 82 ? -5.930 -4.795 -7.309 1.00 94.75 82 LEU A N 1
ATOM 630 C CA . LEU A 1 82 ? -6.983 -3.994 -6.690 1.00 94.75 82 LEU A CA 1
ATOM 631 C C . LEU A 1 82 ? -7.828 -4.837 -5.730 1.00 94.75 82 LEU A C 1
ATOM 633 O O . LEU A 1 82 ? -8.058 -4.429 -4.593 1.00 94.75 82 LEU A O 1
ATOM 637 N N . HIS A 1 83 ? -8.218 -6.043 -6.151 1.00 94.38 83 HIS A N 1
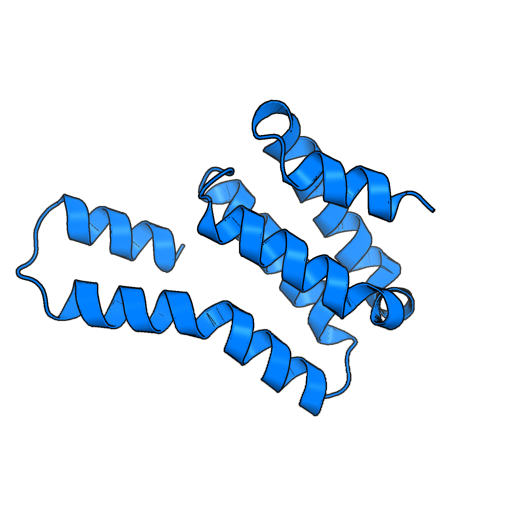ATOM 638 C CA . HIS A 1 83 ? -8.928 -6.984 -5.290 1.00 94.38 83 HIS A CA 1
ATOM 639 C C . HIS A 1 83 ? -8.097 -7.326 -4.048 1.00 94.38 83 HIS A C 1
ATOM 641 O O . HIS A 1 83 ? -8.598 -7.237 -2.929 1.00 94.38 83 HIS A O 1
ATOM 647 N N . SER A 1 84 ? -6.814 -7.659 -4.225 1.00 92.38 84 SER A N 1
ATOM 648 C CA . SER A 1 84 ? -5.898 -7.945 -3.112 1.00 92.38 84 SER A CA 1
ATOM 649 C C . SER A 1 84 ? -5.763 -6.761 -2.142 1.00 92.38 84 SER A C 1
ATOM 651 O O . SER A 1 84 ? -5.759 -6.947 -0.928 1.00 92.38 84 SER A O 1
ATOM 653 N N . LEU A 1 85 ? -5.677 -5.534 -2.663 1.00 93.00 85 LEU A N 1
ATOM 654 C CA . LEU A 1 85 ? -5.493 -4.319 -1.866 1.00 93.00 85 LEU A CA 1
ATOM 655 C C . LEU A 1 85 ? -6.728 -3.934 -1.054 1.00 93.00 85 LEU A C 1
ATOM 657 O O . LEU A 1 85 ? -6.582 -3.517 0.090 1.00 93.00 85 LEU A O 1
ATOM 661 N N . ILE A 1 86 ? -7.923 -4.040 -1.636 1.00 93.12 86 ILE A N 1
ATOM 662 C CA . ILE A 1 86 ? -9.136 -3.447 -1.058 1.00 93.12 86 ILE A CA 1
ATOM 663 C C . ILE A 1 86 ? -9.945 -4.460 -0.234 1.00 93.12 86 ILE A C 1
ATOM 665 O O . ILE A 1 86 ? -10.573 -4.074 0.751 1.00 93.12 86 ILE A O 1
ATOM 669 N N . THR A 1 87 ? -9.903 -5.754 -0.573 1.00 95.06 87 THR A N 1
ATOM 670 C CA . THR A 1 87 ? -10.713 -6.791 0.103 1.00 95.06 87 THR A CA 1
ATOM 671 C C . THR A 1 87 ? -10.577 -6.790 1.632 1.00 95.06 87 THR A C 1
ATOM 673 O O . THR A 1 87 ? -11.615 -6.814 2.294 1.00 95.06 87 THR A O 1
ATOM 676 N N . PRO A 1 88 ? -9.369 -6.694 2.230 1.00 92.50 88 PRO A N 1
ATOM 677 C CA . PRO A 1 88 ? -9.241 -6.677 3.689 1.00 92.50 88 PRO A CA 1
ATOM 678 C C . PRO A 1 88 ? -9.979 -5.499 4.341 1.00 92.50 88 PRO A C 1
ATOM 680 O O . PRO A 1 88 ? -10.566 -5.647 5.411 1.00 92.50 88 PRO A O 1
ATOM 683 N N . TYR A 1 89 ? -9.990 -4.339 3.679 1.00 92.50 89 TYR A N 1
ATOM 684 C CA . TYR A 1 89 ? -10.676 -3.142 4.162 1.00 92.50 89 TYR A CA 1
ATOM 685 C C . TYR A 1 89 ? -12.190 -3.238 4.014 1.00 92.50 89 TYR A C 1
ATOM 687 O O . TYR A 1 89 ? -12.901 -2.813 4.920 1.00 92.50 89 TYR A O 1
ATOM 695 N N . ILE A 1 90 ? -12.686 -3.824 2.916 1.00 94.62 90 ILE A N 1
ATOM 696 C CA . ILE A 1 90 ? -14.122 -4.089 2.730 1.00 94.62 90 ILE A CA 1
ATOM 697 C C . ILE A 1 90 ? -14.622 -5.020 3.834 1.00 94.62 90 ILE A C 1
ATOM 699 O O . ILE A 1 90 ? -15.577 -4.681 4.520 1.00 94.62 90 ILE A O 1
ATOM 703 N N . GLN A 1 91 ? -13.925 -6.131 4.075 1.00 94.31 91 GLN A N 1
ATOM 704 C CA . GLN A 1 91 ? -14.295 -7.090 5.120 1.00 94.31 91 GLN A CA 1
ATOM 705 C C . GLN A 1 91 ? -14.263 -6.462 6.521 1.00 94.31 91 GLN A C 1
ATOM 707 O O . GLN A 1 91 ? -15.115 -6.741 7.365 1.00 94.31 91 GLN A O 1
ATOM 712 N N . GLN A 1 92 ? -13.289 -5.585 6.784 1.00 91.69 92 GLN A N 1
ATOM 713 C CA . GLN A 1 92 ? -13.222 -4.849 8.044 1.00 91.69 92 GLN A CA 1
ATOM 714 C C . GLN A 1 92 ? -14.381 -3.849 8.186 1.00 91.69 92 GLN A C 1
ATOM 716 O O . GLN A 1 92 ? -14.953 -3.737 9.269 1.00 91.69 92 GLN A O 1
ATOM 721 N N . LEU A 1 93 ? -14.735 -3.142 7.109 1.00 93.69 93 LEU A N 1
ATOM 722 C CA . LEU A 1 93 ? -15.876 -2.226 7.057 1.00 93.69 93 LEU A CA 1
ATOM 723 C C . LEU A 1 93 ? -17.203 -2.952 7.281 1.00 93.69 93 LEU A C 1
ATOM 725 O O . LEU A 1 93 ? -18.005 -2.471 8.072 1.00 93.69 93 LEU A O 1
ATOM 729 N N . GLU A 1 94 ? -17.414 -4.101 6.636 1.00 94.44 94 GLU A N 1
ATOM 730 C CA . GLU A 1 94 ? -18.604 -4.944 6.820 1.00 94.44 94 GLU A CA 1
ATOM 731 C C . GLU A 1 94 ? -18.766 -5.334 8.291 1.00 94.44 94 GLU A C 1
ATOM 733 O O . GLU A 1 94 ? -19.800 -5.062 8.896 1.00 94.44 94 GLU A O 1
ATOM 738 N N . LYS A 1 95 ? -17.698 -5.848 8.914 1.00 93.81 95 LYS A N 1
ATOM 739 C CA . LYS A 1 95 ? -17.716 -6.193 10.340 1.00 93.81 95 LYS A CA 1
ATOM 740 C C . LYS A 1 95 ? -18.047 -4.987 11.227 1.00 93.81 95 LYS A C 1
ATOM 742 O O . LYS A 1 95 ? -18.846 -5.106 12.148 1.00 93.81 95 LYS A O 1
ATOM 747 N N . LEU A 1 96 ? -17.431 -3.832 10.970 1.00 93.19 96 LEU A N 1
ATOM 748 C CA . LEU A 1 96 ? -17.672 -2.613 11.750 1.00 93.19 96 LEU A CA 1
ATOM 749 C C . LEU A 1 96 ? -19.090 -2.058 11.558 1.00 93.19 96 LEU A C 1
ATOM 751 O O . LEU A 1 96 ? -19.606 -1.417 12.472 1.00 93.19 96 LEU A O 1
ATOM 755 N N . ALA A 1 97 ? -19.696 -2.275 10.389 1.00 90.12 97 ALA A N 1
ATOM 756 C CA . ALA A 1 97 ? -21.053 -1.841 10.075 1.00 90.12 97 ALA A CA 1
ATOM 757 C C . ALA A 1 97 ? -22.124 -2.685 10.785 1.00 90.12 97 ALA A C 1
ATOM 759 O O . ALA A 1 97 ? -23.175 -2.148 11.130 1.00 90.12 97 ALA A O 1
ATOM 760 N N . ASP A 1 98 ? -21.839 -3.964 11.046 1.00 93.56 98 ASP A N 1
ATOM 761 C CA . ASP A 1 98 ? -22.731 -4.873 11.780 1.00 93.56 98 ASP A CA 1
ATOM 762 C C . ASP A 1 98 ? -22.681 -4.676 13.309 1.00 93.56 98 ASP A C 1
ATOM 764 O O . ASP A 1 98 ? -23.552 -5.152 14.042 1.00 93.56 98 ASP A O 1
ATOM 768 N N . GLU A 1 99 ? -21.666 -3.980 13.823 1.00 93.00 99 GLU A N 1
ATOM 769 C CA . GLU A 1 99 ? -21.502 -3.716 15.253 1.00 93.00 99 GLU A CA 1
ATOM 770 C C . GLU A 1 99 ? -22.334 -2.509 15.730 1.00 93.00 99 GLU A C 1
ATOM 772 O O . GLU A 1 99 ? -22.504 -1.509 15.029 1.00 93.00 99 GLU A O 1
ATOM 777 N N . THR A 1 100 ? -22.803 -2.545 16.986 1.00 93.12 100 THR A N 1
ATOM 778 C CA . THR A 1 100 ? -23.513 -1.408 17.596 1.00 93.12 100 THR A CA 1
ATOM 779 C C . THR A 1 100 ? -22.637 -0.144 17.572 1.00 93.12 100 THR A C 1
ATOM 781 O O . THR A 1 100 ? -21.507 -0.179 18.080 1.00 93.12 100 THR A O 1
ATOM 784 N N . PRO A 1 101 ? -23.144 0.996 17.054 1.00 91.50 101 PRO A N 1
ATOM 785 C CA . PRO A 1 101 ? -22.360 2.216 16.920 1.00 91.50 101 PRO A CA 1
ATOM 786 C C . PRO A 1 101 ? -21.732 2.672 18.237 1.00 91.50 101 PRO A C 1
ATOM 788 O O . PRO A 1 101 ? -22.411 2.867 19.245 1.00 91.50 101 PRO A O 1
ATOM 791 N N . ASN A 1 102 ? -20.420 2.894 18.210 1.00 92.94 102 ASN A N 1
ATOM 792 C CA . ASN A 1 102 ? -19.658 3.427 19.331 1.00 92.94 102 ASN A CA 1
ATOM 793 C C . ASN A 1 102 ? -18.507 4.327 18.824 1.00 92.94 102 ASN A C 1
ATOM 795 O O . ASN A 1 102 ? -18.180 4.297 17.631 1.00 92.94 102 ASN A O 1
ATOM 799 N N . PRO A 1 103 ? -17.890 5.153 19.693 1.00 92.50 103 PRO A N 1
ATOM 800 C CA . PRO A 1 103 ? -16.827 6.072 19.283 1.00 92.50 103 PRO A CA 1
ATOM 801 C C . PRO A 1 103 ? -15.624 5.388 18.618 1.00 92.50 103 PRO A C 1
ATOM 803 O O . PRO A 1 103 ? -15.070 5.939 17.667 1.00 92.50 103 PRO A O 1
ATOM 806 N N . SER A 1 104 ? -15.244 4.191 19.071 1.00 90.12 104 SER A N 1
ATOM 807 C CA . SER A 1 104 ? -14.123 3.430 18.509 1.00 90.12 104 SER A CA 1
ATOM 808 C C . SER A 1 104 ? -14.424 2.956 17.088 1.00 90.12 104 SER A C 1
ATOM 810 O O . SER A 1 104 ? -13.612 3.172 16.190 1.00 90.12 104 SER A O 1
ATOM 812 N N . ASN A 1 105 ? -15.616 2.402 16.852 1.00 90.94 105 ASN A N 1
ATOM 813 C CA . ASN A 1 105 ? -16.032 1.953 15.522 1.00 90.94 105 ASN A CA 1
ATOM 814 C C . ASN A 1 105 ? -16.142 3.130 14.556 1.00 90.94 105 ASN A C 1
ATOM 816 O O . ASN A 1 105 ? -15.682 3.038 13.423 1.00 90.94 105 ASN A O 1
ATOM 820 N N . LYS A 1 106 ? -16.665 4.273 15.021 1.00 89.62 106 LYS A N 1
ATOM 821 C CA . LYS A 1 106 ? -16.695 5.505 14.224 1.00 89.62 106 LYS A CA 1
ATOM 822 C C . LYS A 1 106 ? -15.289 5.916 13.774 1.00 89.62 106 LYS A C 1
ATOM 824 O O . LYS A 1 106 ? -15.101 6.237 12.604 1.00 89.62 106 LYS A O 1
ATOM 829 N N . LEU A 1 107 ? -14.310 5.913 14.682 1.00 86.81 107 LEU A N 1
ATOM 830 C CA . LEU A 1 107 ? -12.923 6.260 14.353 1.00 86.81 107 LEU A CA 1
ATOM 831 C C . LEU A 1 107 ? -12.295 5.259 13.375 1.00 86.81 107 LEU A C 1
ATOM 833 O O . LEU A 1 107 ? -11.631 5.681 12.431 1.00 86.81 107 LEU A O 1
ATOM 837 N N . ALA A 1 108 ? -12.531 3.959 13.569 1.00 86.81 108 ALA A N 1
ATOM 838 C CA . ALA A 1 108 ? -12.035 2.916 12.675 1.00 86.81 108 ALA A CA 1
ATOM 839 C C . ALA A 1 108 ? -12.625 3.041 11.260 1.00 86.81 108 ALA A C 1
ATOM 841 O O . ALA A 1 108 ? -11.878 3.004 10.287 1.00 86.81 108 ALA A O 1
ATOM 842 N N . ILE A 1 109 ? -13.938 3.273 11.141 1.00 87.25 109 ILE A N 1
ATOM 843 C CA . ILE A 1 109 ? -14.616 3.492 9.854 1.00 87.25 109 ILE A CA 1
ATOM 844 C C . ILE A 1 109 ? -14.032 4.713 9.132 1.00 87.25 109 ILE A C 1
ATOM 846 O O . ILE A 1 109 ? -13.686 4.617 7.957 1.00 87.25 109 ILE A O 1
ATOM 850 N N . ILE A 1 110 ? -13.874 5.846 9.830 1.00 86.19 110 ILE A N 1
ATOM 851 C CA . ILE A 1 110 ? -13.276 7.061 9.249 1.00 86.19 110 ILE A CA 1
ATOM 852 C C . ILE A 1 110 ? -11.850 6.779 8.765 1.00 86.19 110 ILE A C 1
ATOM 854 O O . ILE A 1 110 ? -11.497 7.160 7.656 1.00 86.19 110 ILE A O 1
ATOM 858 N N . HIS A 1 111 ? -11.039 6.079 9.560 1.00 82.69 111 HIS A N 1
ATOM 859 C CA . HIS A 1 111 ? -9.666 5.752 9.179 1.00 82.69 111 HIS A CA 1
ATOM 860 C C . HIS A 1 111 ? -9.582 4.894 7.907 1.00 82.69 111 HIS A C 1
ATOM 862 O O . HIS A 1 111 ? -8.683 5.112 7.098 1.00 82.69 111 HIS A O 1
ATOM 868 N N . ILE A 1 112 ? -10.501 3.941 7.725 1.00 85.12 112 ILE A N 1
ATOM 869 C CA . ILE A 1 112 ? -10.532 3.080 6.535 1.00 85.12 112 ILE A CA 1
ATOM 870 C C . ILE A 1 112 ? -10.978 3.863 5.290 1.00 85.12 112 ILE A C 1
ATOM 872 O O . ILE A 1 112 ? -10.446 3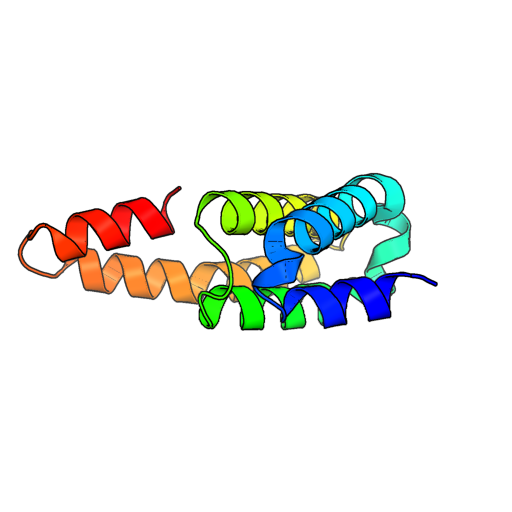.635 4.205 1.00 85.12 112 ILE A O 1
ATOM 876 N N . LEU A 1 113 ? -11.947 4.773 5.432 1.00 81.62 113 LEU A N 1
ATOM 877 C CA . LEU A 1 113 ? -12.520 5.519 4.304 1.00 81.62 113 LEU A CA 1
ATOM 878 C C . LEU A 1 113 ? -11.687 6.737 3.869 1.00 81.62 113 LEU A C 1
ATOM 880 O O . LEU A 1 113 ? -11.776 7.124 2.702 1.00 81.62 113 LEU A O 1
ATOM 884 N N . GLY A 1 114 ? -10.864 7.296 4.764 1.00 68.44 114 GLY A N 1
ATOM 885 C CA . GLY A 1 114 ? -10.032 8.478 4.506 1.00 68.44 114 GLY A CA 1
ATOM 886 C C . GLY A 1 114 ? -10.664 9.773 4.990 1.00 68.44 114 GLY A C 1
ATOM 887 O O . GLY A 1 114 ? -11.544 10.302 4.279 1.00 68.44 114 GLY A O 1
#

InterPro domains:
  IPR011989 Armadillo-like helical [G3DSA:1.25.10.10] (1-114)
  IPR016024 Armadillo-type fold [SSF48371] (2-114)
  IPR040944 Importin 13 repeat 2 [PF18786] (56-99)
  IPR051345 Importin beta-like nuclear transport receptors [PTHR12363] (2-111)

Foldseek 3Di:
DCVVVLLVLCQALVCLVVSLVVLLVCLQPVLQVCPVPLVVLLVSLQVSVVVVSYDLVSNVSSVNSNVSNLVNDDPVVSVVSVCVRCVVLVVVLVVLVPDDDDPVSVVSNVSSVD

Organism: NCBI:txid3147026

Radius of gyration: 14.87 Å; chains: 1; bounding box: 42×20×37 Å